Protein AF-A0A7X7NCJ4-F1 (afdb_monomer)

Radius of gyration: 12.96 Å; Cα contacts (8 Å, |Δi|>4): 48; chains: 1; bounding box: 30×28×30 Å

Solvent-accessible surface area (backbone atoms only — not comparable to full-atom values): 4211 Å² total; per-residue (Å²): 105,83,46,77,46,69,80,37,72,29,85,66,42,66,55,98,91,42,78,37,69,41,69,49,75,51,57,84,45,69,70,60,49,53,53,50,54,55,50,50,61,65,52,56,83,69,58,56,94,91,59,88,87,84,86,78,78,85,63,93,64,90,114

Sequence (63 aa):
ELQVLGPSPAVLEKIANEVRYSILIKTRSPQKMNTVLAEVRRKNCRLSRSLKLMIDVDPVNML

pLDDT: mean 86.48, std 8.39, range [53.47, 96.25]

Mean predicted aligned error: 5.09 Å

Structure (mmCIF, N/CA/C/O backbone):
data_AF-A0A7X7NCJ4-F1
#
_entry.id   AF-A0A7X7NCJ4-F1
#
loop_
_atom_site.group_PDB
_atom_site.id
_atom_site.type_symbol
_atom_site.label_atom_id
_atom_site.label_alt_id
_atom_site.label_comp_id
_atom_site.label_asym_id
_atom_site.label_entity_id
_atom_site.label_seq_id
_atom_site.pdbx_PDB_ins_code
_atom_site.Cartn_x
_atom_site.Cartn_y
_atom_site.Cartn_z
_atom_site.occupancy
_atom_site.B_iso_or_equiv
_atom_site.auth_seq_id
_atom_site.auth_comp_id
_atom_site.auth_asym_id
_atom_site.auth_atom_id
_atom_site.pdbx_PDB_model_num
ATOM 1 N N . GLU A 1 1 ? -13.733 7.162 8.753 1.00 87.06 1 GLU A N 1
ATOM 2 C CA . GLU A 1 1 ? -13.635 5.771 8.261 1.00 87.06 1 GLU A CA 1
ATOM 3 C C . GLU A 1 1 ? -12.225 5.513 7.752 1.00 87.06 1 GLU A C 1
ATOM 5 O O . GLU A 1 1 ? -11.526 6.486 7.482 1.00 87.06 1 GLU A O 1
ATOM 10 N N . LEU A 1 2 ? -11.797 4.248 7.705 1.00 93.38 2 LEU A N 1
ATOM 11 C CA . LEU A 1 2 ? -10.516 3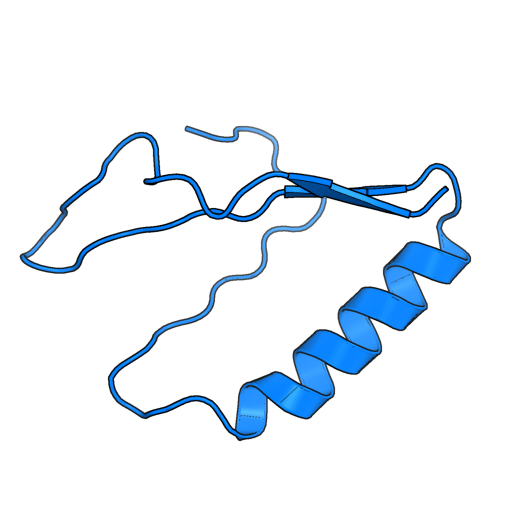.851 7.115 1.00 93.38 2 LEU A CA 1
ATOM 12 C C . LEU A 1 2 ? -10.743 3.591 5.626 1.00 93.38 2 LEU A C 1
ATOM 14 O O . LEU A 1 2 ? -11.634 2.823 5.279 1.00 93.38 2 LEU A O 1
ATOM 18 N N . GLN A 1 3 ? -9.951 4.226 4.771 1.00 95.94 3 GLN A N 1
ATOM 19 C CA . GLN A 1 3 ? -9.994 4.044 3.326 1.00 95.94 3 GLN A CA 1
ATOM 20 C C . GLN A 1 3 ? -8.633 3.563 2.833 1.00 95.94 3 GLN A C 1
ATOM 22 O O . GLN A 1 3 ? -7.594 4.046 3.288 1.00 95.94 3 GLN A O 1
ATOM 27 N N . V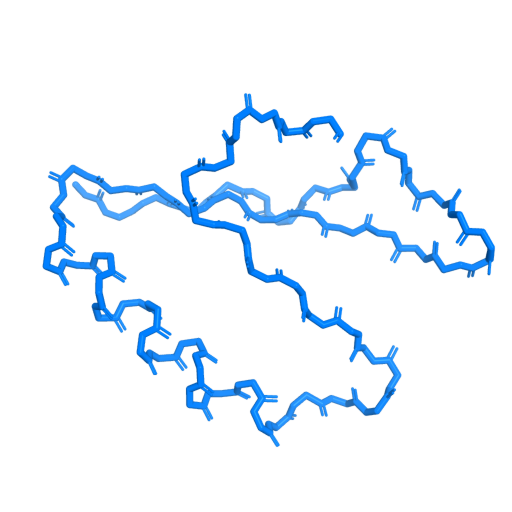AL A 1 4 ? -8.666 2.624 1.893 1.00 94.69 4 VAL A N 1
ATOM 28 C CA . VAL A 1 4 ? -7.494 2.084 1.205 1.00 94.69 4 VAL A CA 1
ATOM 29 C C . VAL A 1 4 ? -7.718 2.304 -0.285 1.00 94.69 4 VAL A C 1
ATOM 31 O O . VAL A 1 4 ? -8.742 1.884 -0.818 1.00 94.69 4 VAL A O 1
ATOM 34 N N . LEU A 1 5 ? -6.796 3.008 -0.932 1.00 92.88 5 LEU A N 1
ATOM 35 C CA . LEU A 1 5 ? -6.824 3.315 -2.359 1.00 92.88 5 LEU A CA 1
ATOM 36 C C . LEU A 1 5 ? -5.634 2.619 -3.032 1.00 92.88 5 LEU A C 1
ATOM 38 O O . LEU A 1 5 ? -4.512 2.703 -2.530 1.00 92.88 5 LEU A O 1
ATOM 42 N N . GLY A 1 6 ? -5.890 1.935 -4.148 1.00 89.50 6 GLY A N 1
ATOM 43 C CA . GLY A 1 6 ? -4.914 1.087 -4.841 1.00 89.50 6 GLY A CA 1
ATOM 44 C C . GLY A 1 6 ? -5.140 -0.422 -4.611 1.00 89.50 6 GLY A C 1
ATOM 45 O O . GLY A 1 6 ? -6.225 -0.806 -4.168 1.00 89.50 6 GLY A O 1
ATOM 46 N N . PRO A 1 7 ? -4.142 -1.283 -4.899 1.00 90.94 7 PRO A N 1
ATOM 47 C CA . PRO A 1 7 ? -2.811 -0.927 -5.389 1.00 90.94 7 PRO A CA 1
ATOM 48 C C . PRO A 1 7 ? -2.879 -0.330 -6.794 1.00 90.94 7 PRO A C 1
ATOM 50 O O . PRO A 1 7 ? -3.555 -0.857 -7.673 1.00 90.94 7 PRO A O 1
ATOM 53 N N . SER A 1 8 ? -2.174 0.773 -6.997 1.00 89.81 8 SER A N 1
ATOM 54 C CA . SER A 1 8 ? -1.950 1.358 -8.317 1.00 89.81 8 SER A CA 1
ATOM 55 C C . SER A 1 8 ? -0.471 1.243 -8.665 1.00 89.81 8 SER A C 1
ATOM 57 O O . SER A 1 8 ? 0.361 1.266 -7.750 1.00 89.81 8 SER A O 1
ATOM 59 N N . PRO A 1 9 ? -0.110 1.132 -9.952 1.00 87.12 9 PRO A N 1
ATOM 60 C CA . PRO A 1 9 ? 1.261 1.386 -10.367 1.00 87.12 9 PRO A CA 1
ATOM 61 C C . PRO A 1 9 ? 1.725 2.733 -9.798 1.00 87.12 9 PRO A C 1
ATOM 63 O O . PRO A 1 9 ? 0.951 3.693 -9.740 1.00 87.12 9 PRO A O 1
ATOM 66 N N . ALA A 1 10 ? 2.959 2.789 -9.298 1.00 82.19 10 ALA A N 1
ATOM 67 C CA . ALA A 1 10 ? 3.542 4.063 -8.895 1.00 82.19 10 ALA A CA 1
ATOM 68 C C . ALA A 1 10 ? 3.700 4.962 -10.132 1.00 82.19 10 ALA A C 1
ATOM 70 O O . ALA A 1 10 ? 3.817 4.455 -11.245 1.00 82.19 10 ALA A O 1
ATOM 71 N N . VAL A 1 11 ? 3.759 6.283 -9.939 1.00 77.00 11 VAL A N 1
ATOM 72 C CA . VAL A 1 11 ? 3.899 7.257 -11.043 1.00 77.00 11 VAL A CA 1
ATOM 73 C C . VAL A 1 11 ? 5.088 6.914 -11.951 1.00 77.00 11 VAL A C 1
ATOM 75 O O . VAL A 1 11 ? 5.007 7.047 -13.170 1.00 77.00 11 VAL A O 1
ATOM 78 N N . LEU A 1 12 ? 6.165 6.388 -11.361 1.00 78.50 12 LEU A N 1
ATOM 79 C CA . LEU A 1 12 ? 7.250 5.721 -12.073 1.00 78.50 12 LEU A CA 1
ATOM 80 C C . LEU A 1 12 ? 7.111 4.200 -11.933 1.00 78.50 12 LEU A C 1
ATOM 82 O O . LEU A 1 12 ? 7.634 3.597 -10.992 1.00 78.50 12 LEU A O 1
ATOM 86 N N . GLU A 1 13 ? 6.410 3.582 -12.886 1.00 75.06 13 GLU A N 1
ATOM 87 C CA . GLU A 1 13 ? 6.026 2.165 -12.823 1.00 75.06 13 GLU A CA 1
ATOM 88 C C . GLU A 1 13 ? 7.224 1.206 -12.782 1.00 75.06 13 GLU A C 1
ATOM 90 O O . GLU A 1 13 ? 7.152 0.153 -12.145 1.00 75.06 13 GLU A O 1
ATOM 95 N N . LYS A 1 14 ? 8.341 1.558 -13.437 1.00 79.00 14 LYS A N 1
ATOM 96 C CA . LYS A 1 14 ? 9.532 0.706 -13.524 1.00 79.00 14 LYS A CA 1
ATOM 97 C C . LYS A 1 14 ? 10.826 1.510 -13.440 1.00 79.00 14 LYS A C 1
ATOM 99 O O . LYS A 1 14 ? 11.090 2.368 -14.276 1.00 79.00 14 LYS A O 1
ATOM 104 N N . ILE A 1 15 ? 11.674 1.179 -12.467 1.00 80.12 15 ILE A N 1
ATOM 105 C CA . ILE A 1 15 ? 13.024 1.746 -12.315 1.00 80.12 15 ILE A CA 1
ATOM 106 C C . ILE A 1 15 ? 13.990 0.603 -12.021 1.00 80.12 15 ILE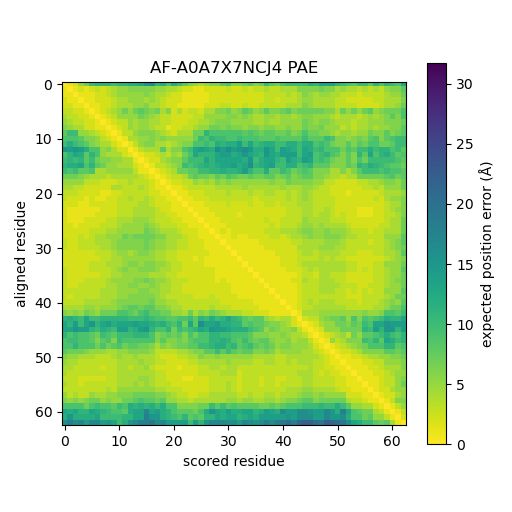 A C 1
ATOM 108 O O . ILE A 1 15 ? 13.690 -0.249 -11.192 1.00 80.12 15 ILE A O 1
ATOM 112 N N . ALA A 1 16 ? 15.146 0.575 -12.693 1.00 81.19 16 ALA A N 1
ATOM 113 C CA . ALA A 1 16 ? 16.177 -0.451 -12.485 1.00 81.19 16 ALA A CA 1
ATOM 114 C C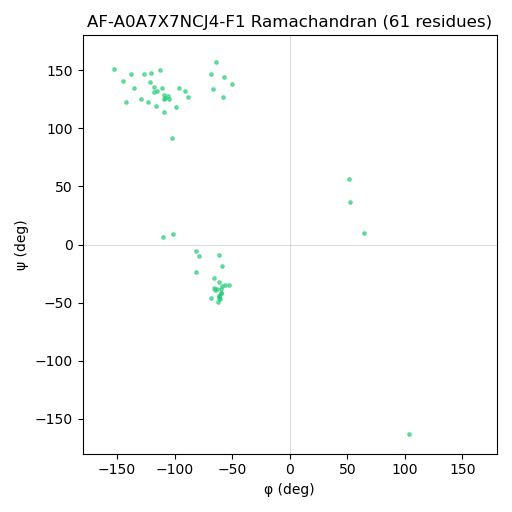 . ALA A 1 16 ? 15.641 -1.900 -12.576 1.00 81.19 16 ALA A C 1
ATOM 116 O O . ALA A 1 16 ? 16.069 -2.788 -11.847 1.00 81.19 16 ALA A O 1
ATOM 117 N N . ASN A 1 17 ? 14.685 -2.130 -13.483 1.00 82.69 17 ASN A N 1
ATOM 118 C CA . ASN A 1 17 ? 13.981 -3.402 -13.672 1.00 82.69 17 ASN A CA 1
ATOM 119 C C . ASN A 1 17 ? 13.097 -3.868 -12.491 1.00 82.69 17 ASN A C 1
ATOM 121 O O . ASN A 1 17 ? 12.569 -4.976 -12.535 1.00 82.69 17 ASN A O 1
ATOM 125 N N . GLU A 1 18 ? 12.866 -3.021 -11.486 1.00 84.75 18 GLU A N 1
ATOM 126 C CA . GLU A 1 18 ? 11.907 -3.254 -10.402 1.00 84.75 18 GLU A CA 1
ATOM 127 C C . GLU A 1 18 ? 10.575 -2.557 -10.715 1.00 84.75 18 GLU A C 1
ATOM 129 O O . GLU A 1 18 ? 10.562 -1.397 -11.134 1.00 84.75 18 GLU A O 1
ATOM 134 N N . VAL A 1 19 ? 9.456 -3.262 -10.512 1.00 90.25 19 VAL A N 1
ATOM 135 C CA . VAL A 1 19 ? 8.104 -2.709 -10.689 1.00 90.25 19 VAL A CA 1
ATOM 136 C C . VAL A 1 19 ? 7.623 -2.129 -9.366 1.00 90.25 19 VAL A C 1
ATOM 138 O O . VA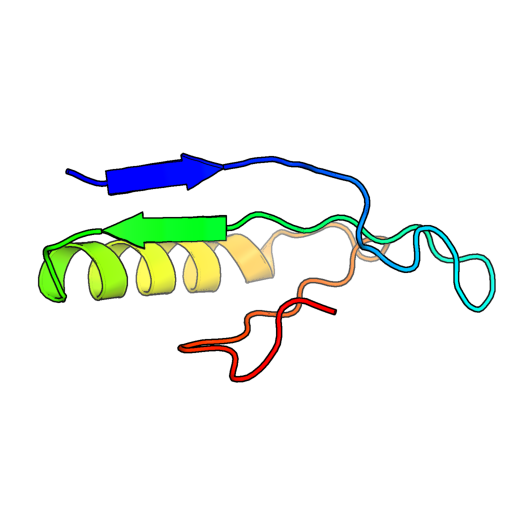L A 1 19 ? 7.728 -2.785 -8.326 1.00 90.25 19 VAL A O 1
ATOM 141 N N . ARG A 1 20 ? 7.090 -0.908 -9.395 1.00 89.00 20 ARG A N 1
ATOM 142 C CA . ARG A 1 20 ? 6.649 -0.187 -8.198 1.00 89.00 20 ARG A CA 1
ATOM 143 C C . ARG A 1 20 ? 5.138 -0.049 -8.163 1.00 89.00 20 ARG A C 1
ATOM 145 O O . ARG A 1 20 ? 4.511 0.341 -9.143 1.00 89.00 20 ARG A O 1
ATOM 152 N N . TYR A 1 21 ? 4.581 -0.313 -6.990 1.00 90.94 21 TYR A N 1
ATOM 153 C CA . TYR A 1 21 ? 3.170 -0.120 -6.688 1.00 90.94 21 TYR A CA 1
ATOM 154 C C . TYR A 1 21 ? 3.040 0.740 -5.439 1.00 90.94 21 TYR A C 1
ATOM 156 O O . TYR A 1 21 ? 3.864 0.643 -4.527 1.00 90.94 21 TYR A O 1
ATOM 164 N N . SER A 1 22 ? 1.990 1.549 -5.388 1.00 91.44 22 SER A N 1
ATOM 165 C CA . SER A 1 22 ? 1.635 2.354 -4.227 1.00 91.44 22 SER A CA 1
ATOM 166 C C . SER A 1 22 ? 0.241 1.990 -3.723 1.00 91.44 22 SER A C 1
ATOM 168 O O . SER A 1 22 ? -0.654 1.595 -4.475 1.00 91.44 22 SER A O 1
ATOM 170 N N . ILE A 1 23 ? 0.077 2.096 -2.407 1.00 91.75 23 ILE A N 1
ATOM 171 C CA . ILE A 1 23 ? -1.206 1.977 -1.719 1.00 91.75 23 ILE A CA 1
ATOM 172 C C . ILE A 1 23 ? -1.319 3.199 -0.818 1.00 91.75 23 ILE A C 1
ATOM 174 O O . ILE A 1 23 ? -0.448 3.433 0.018 1.00 91.75 23 ILE A O 1
ATOM 178 N N . LEU A 1 24 ? -2.401 3.958 -0.964 1.00 92.56 24 LEU A N 1
ATOM 179 C CA . LEU A 1 24 ? -2.698 5.085 -0.091 1.00 92.56 24 LEU A CA 1
ATOM 180 C C . LEU A 1 24 ? -3.706 4.650 0.968 1.00 92.56 24 LEU A C 1
ATOM 182 O O . LEU A 1 24 ? -4.845 4.295 0.665 1.00 92.56 24 LEU A O 1
ATOM 186 N N . ILE A 1 25 ? -3.289 4.721 2.227 1.00 93.50 25 ILE A N 1
ATOM 187 C CA . ILE A 1 25 ? -4.152 4.490 3.381 1.00 93.50 25 ILE A CA 1
ATOM 188 C C . ILE A 1 25 ? -4.465 5.842 4.008 1.00 93.50 25 ILE A C 1
ATOM 190 O O . ILE A 1 25 ? -3.557 6.588 4.364 1.00 93.50 25 ILE A O 1
ATOM 194 N N . LYS A 1 26 ? -5.749 6.161 4.177 1.00 94.31 26 LYS A N 1
ATOM 195 C CA . LYS A 1 26 ? -6.172 7.404 4.832 1.00 94.31 26 LYS A CA 1
ATOM 196 C C . LYS A 1 26 ? -7.339 7.179 5.778 1.00 94.31 26 LYS A C 1
ATOM 198 O O . LYS A 1 26 ? -8.210 6.340 5.557 1.00 94.31 26 LYS A O 1
ATOM 203 N N . THR A 1 27 ? -7.365 7.944 6.858 1.00 95.44 27 THR A N 1
ATOM 204 C CA . THR A 1 27 ? -8.431 7.904 7.860 1.00 95.44 27 THR A CA 1
ATOM 205 C C . THR A 1 27 ? -8.546 9.263 8.534 1.00 95.44 27 THR A C 1
ATOM 207 O O . THR A 1 27 ? -7.561 9.976 8.676 1.00 95.44 27 THR A O 1
ATOM 210 N N . ARG A 1 28 ? -9.754 9.610 8.987 1.00 95.25 28 ARG A N 1
ATOM 211 C CA . ARG A 1 28 ? -9.988 10.795 9.833 1.00 95.25 28 ARG A CA 1
ATOM 212 C C . ARG A 1 28 ? -9.620 10.571 11.309 1.00 95.25 28 ARG A C 1
ATOM 214 O O . ARG A 1 28 ? -9.657 11.511 12.087 1.00 95.25 28 ARG A O 1
ATOM 221 N N . SER A 1 29 ? -9.329 9.330 11.712 1.00 96.25 29 SER A N 1
ATOM 222 C CA . SER A 1 29 ? -8.979 8.968 13.094 1.00 96.25 29 SER A CA 1
ATOM 223 C C . SER A 1 29 ? -7.495 8.595 13.197 1.00 96.25 29 SER A C 1
ATOM 225 O O . SER A 1 29 ? -7.114 7.544 12.666 1.00 96.25 29 SER A O 1
ATOM 227 N N . PRO A 1 30 ? -6.682 9.388 13.920 1.00 92.50 30 PRO A N 1
ATOM 228 C CA . PRO A 1 30 ? -5.275 9.078 14.182 1.00 92.50 30 PRO A CA 1
ATOM 229 C C . PRO A 1 30 ? -5.076 7.748 14.918 1.00 92.50 30 PRO A C 1
ATOM 231 O O . PRO A 1 30 ? -4.157 6.995 14.612 1.00 92.50 30 PRO A O 1
ATOM 234 N N . GLN A 1 31 ? -5.981 7.401 15.839 1.00 95.06 31 GLN A N 1
ATOM 235 C CA . GLN A 1 31 ? -5.919 6.139 16.584 1.00 95.06 31 GLN A CA 1
ATOM 236 C C . GLN A 1 31 ? -6.009 4.941 15.635 1.00 95.06 31 GLN A C 1
ATOM 238 O O . GLN A 1 31 ? -5.203 4.018 15.728 1.00 95.06 31 GLN A O 1
ATOM 243 N N . LYS A 1 32 ? -6.933 4.991 14.664 1.00 94.88 32 LYS A N 1
ATOM 244 C CA . LYS A 1 32 ? -7.048 3.952 13.632 1.00 94.88 32 LYS A CA 1
ATOM 245 C C . LYS A 1 32 ? -5.799 3.878 12.753 1.00 94.88 32 LYS A C 1
ATOM 247 O O . LYS A 1 32 ? -5.391 2.772 12.414 1.00 94.88 32 LYS A O 1
ATOM 252 N N . MET A 1 33 ? -5.179 5.014 12.414 1.00 94.62 33 MET A N 1
ATOM 253 C CA . MET A 1 33 ? -3.924 5.021 11.649 1.00 94.62 33 MET A CA 1
ATOM 254 C C . MET A 1 33 ? -2.806 4.307 12.416 1.00 94.62 33 MET A C 1
ATOM 256 O O . MET A 1 33 ? -2.153 3.422 11.869 1.00 94.62 33 MET A O 1
ATOM 260 N N . ASN A 1 34 ? -2.653 4.606 13.707 1.00 93.25 34 ASN A N 1
ATOM 261 C CA . ASN A 1 34 ? -1.658 3.957 14.562 1.00 93.25 34 ASN A CA 1
ATOM 262 C C . ASN A 1 34 ? -1.870 2.440 14.649 1.00 93.25 34 ASN A C 1
ATOM 264 O O . ASN A 1 34 ? -0.908 1.676 14.554 1.00 93.25 34 ASN A O 1
ATOM 268 N N . THR A 1 35 ? -3.122 1.984 14.771 1.00 94.69 35 THR A N 1
ATOM 269 C CA . THR A 1 35 ? -3.446 0.550 14.742 1.00 94.69 35 THR A CA 1
ATOM 270 C C . THR A 1 35 ? -3.044 -0.091 13.413 1.00 94.69 35 THR A C 1
ATOM 272 O O . THR A 1 35 ? -2.426 -1.155 13.415 1.00 94.69 35 THR A O 1
ATOM 275 N N . VAL A 1 36 ? -3.340 0.559 12.283 1.00 93.69 36 VAL A N 1
ATOM 276 C CA . VAL A 1 36 ? -2.971 0.056 10.951 1.00 93.69 36 VAL A CA 1
ATOM 277 C C . VAL A 1 36 ? -1.455 -0.031 10.799 1.00 93.69 36 VAL A C 1
ATOM 279 O O . VAL A 1 36 ? -0.948 -1.089 10.434 1.00 93.69 36 VAL A O 1
ATOM 282 N N . LEU A 1 37 ? -0.714 1.025 11.139 1.00 91.12 37 LEU A N 1
ATOM 283 C CA . LEU A 1 37 ? 0.750 1.025 11.067 1.00 91.12 37 LEU A CA 1
ATOM 284 C C . LEU A 1 37 ? 1.365 -0.071 11.954 1.00 91.12 37 LEU A C 1
ATOM 286 O O . LEU A 1 37 ? 2.308 -0.748 11.539 1.00 91.12 37 LEU A O 1
ATOM 290 N N . ALA A 1 38 ? 0.802 -0.315 13.142 1.00 91.81 38 ALA A N 1
ATOM 291 C CA . ALA A 1 38 ? 1.245 -1.391 14.029 1.00 91.81 38 ALA A CA 1
ATOM 292 C C . ALA A 1 38 ? 0.987 -2.795 13.449 1.00 91.81 38 ALA A C 1
ATOM 294 O O . ALA A 1 38 ? 1.802 -3.701 13.639 1.00 91.81 38 ALA A O 1
ATOM 295 N N . GLU A 1 39 ? -0.134 -3.001 12.755 1.00 91.31 39 GLU A N 1
ATOM 296 C CA . GLU A 1 39 ? -0.436 -4.247 12.035 1.00 91.31 39 GLU A CA 1
ATOM 297 C C . GLU A 1 39 ? 0.488 -4.445 10.827 1.00 91.31 39 GLU A C 1
ATOM 299 O O . GLU A 1 39 ? 1.070 -5.521 10.670 1.00 91.31 39 GLU A O 1
ATOM 304 N N . VAL A 1 40 ? 0.693 -3.406 10.007 1.00 89.62 40 VAL A N 1
ATOM 305 C CA . VAL A 1 40 ? 1.595 -3.464 8.843 1.00 89.62 40 VAL A CA 1
ATOM 306 C C . VAL A 1 40 ? 3.017 -3.780 9.294 1.00 89.62 40 VAL A C 1
ATOM 308 O O . VAL A 1 40 ? 3.631 -4.702 8.762 1.00 89.62 40 VAL A O 1
ATOM 311 N N . ARG A 1 41 ? 3.523 -3.102 10.332 1.00 86.81 41 ARG A N 1
ATOM 312 C CA . ARG A 1 41 ? 4.863 -3.361 10.876 1.00 86.81 41 ARG A CA 1
ATOM 313 C C . ARG A 1 41 ? 5.023 -4.802 11.362 1.00 86.81 41 ARG A C 1
ATOM 315 O O . ARG A 1 41 ? 6.046 -5.416 11.084 1.00 86.81 41 ARG A O 1
ATOM 322 N N . ARG A 1 42 ? 4.015 -5.362 12.046 1.00 87.25 42 ARG A N 1
ATOM 323 C CA . ARG A 1 42 ? 4.031 -6.767 12.501 1.00 87.25 42 ARG A CA 1
ATOM 324 C C . ARG A 1 42 ? 4.037 -7.761 11.341 1.00 87.25 42 ARG A C 1
ATOM 326 O O . ARG A 1 42 ? 4.709 -8.786 11.422 1.00 87.25 42 ARG A O 1
ATOM 333 N N . LYS A 1 43 ? 3.291 -7.479 10.271 1.00 84.62 43 LYS A N 1
ATOM 334 C CA . LYS A 1 43 ? 3.200 -8.360 9.097 1.00 84.62 43 LYS A CA 1
ATOM 335 C C . LYS A 1 43 ? 4.374 -8.204 8.128 1.00 84.62 43 LYS A C 1
ATOM 337 O O . LYS A 1 43 ? 4.683 -9.165 7.430 1.00 84.62 43 LYS A O 1
ATOM 342 N N . ASN A 1 44 ? 5.062 -7.060 8.129 1.00 77.88 44 ASN A N 1
ATOM 343 C CA . ASN A 1 44 ? 6.220 -6.789 7.270 1.00 77.88 44 ASN A CA 1
ATOM 344 C C . ASN A 1 44 ? 7.338 -7.836 7.429 1.00 77.88 44 ASN A C 1
ATOM 346 O O . ASN A 1 44 ? 7.951 -8.244 6.449 1.00 77.88 44 ASN A O 1
ATOM 350 N N . CYS A 1 45 ? 7.541 -8.365 8.640 1.00 64.25 45 CYS A N 1
ATOM 351 C CA . CYS A 1 45 ? 8.522 -9.427 8.904 1.00 64.25 45 CYS A CA 1
ATOM 352 C C . CYS A 1 45 ? 8.255 -10.740 8.138 1.00 64.25 45 CYS A C 1
ATOM 354 O O . CYS A 1 45 ? 9.086 -11.643 8.180 1.00 64.25 45 CYS A O 1
ATOM 356 N N . ARG A 1 46 ? 7.099 -10.873 7.473 1.00 74.94 46 ARG A N 1
ATOM 357 C CA . ARG A 1 46 ? 6.687 -12.057 6.705 1.00 74.94 46 ARG A CA 1
ATOM 358 C C . ARG A 1 46 ? 6.669 -11.833 5.189 1.00 74.94 46 ARG A C 1
ATOM 360 O O . ARG A 1 46 ? 6.184 -12.705 4.471 1.00 74.94 46 ARG A O 1
ATOM 367 N N . LEU A 1 47 ? 7.134 -10.687 4.689 1.00 80.06 47 LEU A N 1
ATOM 368 C CA . LEU A 1 47 ? 7.194 -10.459 3.245 1.00 80.06 47 LEU A CA 1
ATOM 369 C C . LEU A 1 47 ? 8.240 -11.362 2.579 1.00 80.06 47 LEU A C 1
ATOM 371 O O . LEU A 1 47 ? 9.279 -11.680 3.158 1.00 80.06 47 LEU A O 1
ATOM 375 N N . SER A 1 48 ? 7.953 -11.765 1.338 1.00 83.25 48 SER A N 1
ATOM 376 C CA . SER A 1 48 ? 8.920 -12.468 0.491 1.00 83.25 48 SER A CA 1
ATOM 377 C C . SER A 1 48 ? 10.184 -11.624 0.317 1.00 83.25 48 SER A C 1
ATOM 379 O O . SER A 1 48 ? 10.097 -10.412 0.139 1.00 83.25 48 SER A O 1
ATOM 381 N N . ARG A 1 49 ? 11.356 -12.270 0.258 1.00 82.44 49 ARG A N 1
ATOM 382 C CA . ARG A 1 49 ? 12.642 -11.604 -0.032 1.00 82.44 49 ARG A CA 1
ATOM 383 C C . ARG A 1 49 ? 12.661 -10.882 -1.387 1.00 82.44 49 ARG A C 1
ATOM 385 O O . ARG A 1 49 ? 13.512 -10.029 -1.60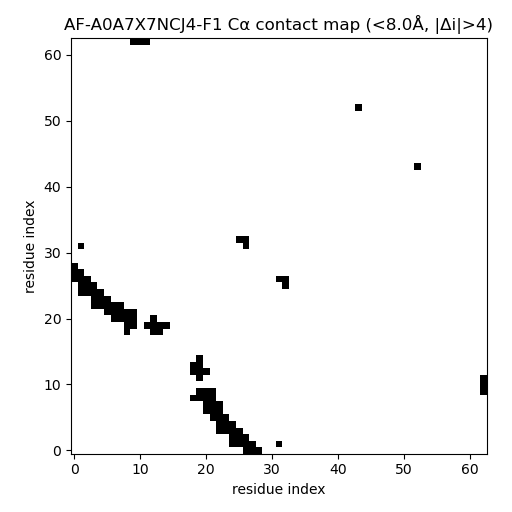5 1.00 82.44 49 ARG A O 1
ATOM 392 N N . SER A 1 50 ? 11.741 -11.229 -2.287 1.00 87.25 50 SER A N 1
ATOM 393 C CA . SER A 1 50 ? 11.574 -10.597 -3.598 1.00 87.25 50 SER A CA 1
ATOM 394 C C . SER A 1 50 ? 10.773 -9.290 -3.566 1.00 87.25 50 SER A C 1
ATOM 396 O O . SER A 1 50 ? 10.628 -8.653 -4.604 1.00 87.25 50 SER A O 1
ATOM 398 N N . LEU A 1 51 ? 10.214 -8.904 -2.414 1.00 87.19 51 LEU A N 1
ATOM 399 C CA . LEU A 1 51 ? 9.395 -7.705 -2.257 1.00 87.19 51 LEU A CA 1
ATOM 400 C C . LEU A 1 51 ? 10.055 -6.746 -1.269 1.00 87.19 51 LEU A C 1
ATOM 402 O O . LEU A 1 51 ? 10.426 -7.125 -0.160 1.00 87.19 51 LEU A O 1
ATOM 406 N N . LYS A 1 52 ? 10.155 -5.479 -1.667 1.00 86.75 52 LYS A N 1
ATOM 407 C CA . LYS A 1 52 ? 10.582 -4.381 -0.798 1.00 86.75 52 LYS A CA 1
ATOM 408 C C . LYS A 1 52 ? 9.356 -3.548 -0.443 1.00 86.75 52 LYS A C 1
ATOM 410 O O . LYS A 1 52 ? 8.626 -3.128 -1.336 1.00 86.75 52 LYS A O 1
ATOM 415 N N . LEU A 1 53 ? 9.137 -3.310 0.849 1.00 88.38 53 LEU A N 1
ATOM 416 C CA . LEU A 1 53 ? 8.091 -2.418 1.345 1.00 88.38 53 LEU A CA 1
ATOM 417 C C . LEU A 1 53 ? 8.729 -1.150 1.913 1.00 88.38 53 LEU A C 1
ATOM 419 O O . LEU A 1 53 ? 9.608 -1.228 2.770 1.00 88.38 53 LEU A O 1
ATOM 423 N N . MET A 1 54 ? 8.243 0.003 1.465 1.00 87.94 54 MET A N 1
ATOM 424 C CA . MET A 1 54 ? 8.553 1.316 2.022 1.00 87.94 54 MET A CA 1
ATOM 425 C C . MET A 1 54 ? 7.254 1.925 2.546 1.00 87.94 54 MET A C 1
ATOM 427 O O . MET A 1 54 ? 6.218 1.819 1.891 1.00 87.94 54 MET A O 1
ATOM 431 N N . ILE A 1 55 ? 7.300 2.512 3.740 1.00 89.44 55 ILE A N 1
ATOM 432 C CA . ILE A 1 55 ? 6.159 3.199 4.347 1.00 89.44 55 ILE A CA 1
ATOM 433 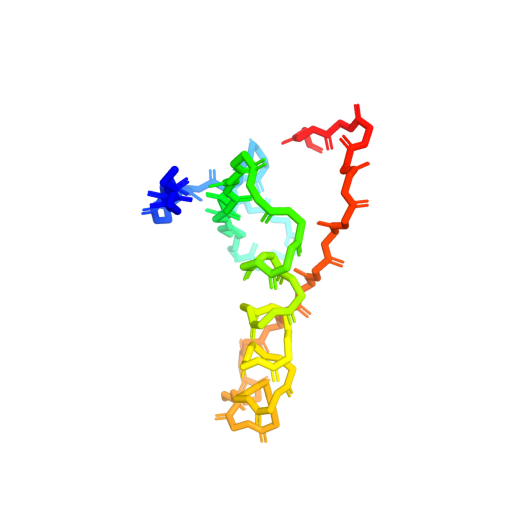C C . ILE A 1 55 ? 6.549 4.662 4.473 1.00 89.44 55 ILE A C 1
ATOM 435 O O . ILE A 1 55 ?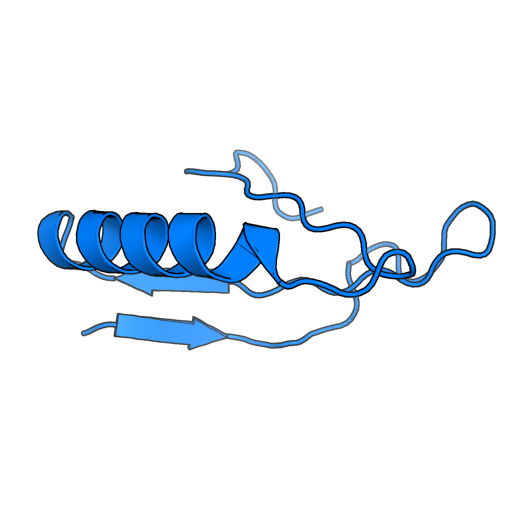 7.519 4.968 5.162 1.00 89.44 55 ILE A O 1
ATOM 439 N N . ASP A 1 56 ? 5.784 5.527 3.818 1.00 88.69 56 ASP A N 1
ATOM 440 C CA . ASP A 1 56 ? 5.903 6.974 3.941 1.00 88.69 56 ASP A CA 1
ATOM 441 C C . ASP A 1 56 ? 4.694 7.505 4.722 1.00 88.69 56 ASP A C 1
ATOM 443 O O . ASP A 1 56 ? 3.548 7.161 4.413 1.00 88.69 56 ASP A O 1
ATOM 447 N N . VAL A 1 57 ? 4.951 8.261 5.790 1.00 89.31 57 VAL A N 1
ATOM 448 C CA . VAL A 1 57 ? 3.921 8.805 6.685 1.00 89.31 57 VAL A CA 1
ATOM 449 C C . VA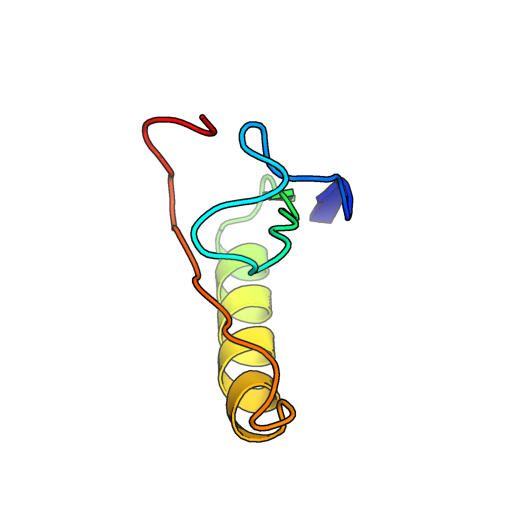L A 1 57 ? 3.861 10.301 6.457 1.00 89.31 57 VAL A C 1
ATOM 451 O O . VAL A 1 57 ? 4.872 10.980 6.593 1.00 89.31 57 VAL A O 1
ATOM 454 N N . ASP A 1 58 ? 2.665 10.792 6.143 1.00 85.62 58 ASP A N 1
ATOM 455 C CA . ASP A 1 58 ? 2.436 12.171 5.711 1.00 85.62 58 ASP A CA 1
ATOM 456 C C . ASP A 1 58 ? 3.371 12.584 4.555 1.00 85.62 58 ASP A C 1
ATOM 458 O O . ASP A 1 58 ? 4.101 13.574 4.662 1.00 85.62 58 ASP A O 1
ATOM 462 N N . PRO A 1 59 ? 3.355 11.828 3.434 1.00 84.12 59 PRO A N 1
ATOM 463 C CA . PRO A 1 59 ? 4.203 12.112 2.286 1.00 84.12 59 PRO A CA 1
ATOM 464 C C . PRO A 1 59 ? 3.938 13.529 1.776 1.00 84.12 59 PRO A C 1
ATOM 466 O O . PRO A 1 59 ? 2.803 13.896 1.464 1.00 84.12 59 PRO A O 1
ATOM 469 N N . VAL A 1 60 ? 5.003 14.321 1.644 1.00 78.56 60 VAL A N 1
ATOM 470 C CA . VAL A 1 60 ? 4.932 15.672 1.058 1.00 78.56 60 VAL A CA 1
ATOM 471 C C . VAL A 1 60 ? 4.562 15.594 -0.426 1.00 78.56 60 VAL A C 1
ATOM 473 O O . VAL A 1 60 ? 3.948 16.511 -0.970 1.00 78.56 60 VAL A O 1
ATOM 476 N N . ASN A 1 61 ? 4.923 14.490 -1.085 1.00 70.69 61 ASN A N 1
ATOM 477 C CA . ASN A 1 61 ? 4.648 14.249 -2.490 1.00 70.69 61 ASN A CA 1
ATOM 478 C C . ASN A 1 61 ? 4.367 12.761 -2.738 1.00 70.69 61 ASN A C 1
ATOM 480 O O . ASN A 1 61 ? 5.022 11.904 -2.157 1.00 70.69 61 ASN A O 1
ATOM 484 N N . MET A 1 62 ? 3.398 12.468 -3.605 1.00 64.06 62 MET A N 1
ATOM 485 C CA . MET A 1 62 ? 3.020 11.101 -4.007 1.00 64.06 62 MET A CA 1
ATOM 486 C C . MET A 1 62 ? 3.591 10.720 -5.387 1.00 64.06 62 MET A C 1
ATOM 488 O O . MET A 1 62 ? 3.182 9.707 -5.959 1.00 64.06 62 MET A O 1
ATOM 492 N N . LEU A 1 63 ? 4.479 11.570 -5.923 1.00 53.47 63 LEU A N 1
ATOM 493 C CA . LEU A 1 63 ? 5.227 11.378 -7.169 1.00 53.47 63 LEU A CA 1
ATOM 494 C C . LEU A 1 63 ? 6.426 10.441 -6.970 1.00 53.47 63 LEU A C 1
ATOM 496 O O . LEU A 1 63 ? 7.180 10.650 -5.995 1.00 53.47 63 LEU A O 1
#

Foldseek 3Di:
DKDKDDQDFQPCQDDPNDGDTDIDIDDPDPVVVVVVVVVCVVCVVVDDPSDDDDDDDPDPDSD

Secondary structure (DSSP, 8-state):
-EEEEEEEEEEEEEETTEEEEEEEEEES-HHHHHHHHHHHHHHHTTS-TT------SS-S---

Nearest PDB structures (foldseek):
  6dgd-assembly2_B  TM=8.229E-01  e=4.799E-01  Klebsiella pneumoniae